Protein AF-A0A9X2A2Z5-F1 (afdb_monomer)

Organism: NCBI:txid2913261

Secondary structure (DSSP, 8-state):
--HHHHHHHHHHHHHHHHHHHHHHHHHHHHHHHHHHHHHHHHHHH-S-HHHHHHHHHHHHHHHHGGG---HHHHHHHHHHHHHHHHHHHHIIIIIHHHHT-

Nearest PDB structures (foldseek):
  5ofa-assembly1_A  TM=4.976E-01  e=2.781E+00  Homo sapiens
  9eon-assembly1_A  TM=3.576E-01  e=8.375E+00  Synechocystis sp. PCC 6803

Structure (mmCIF, N/CA/C/O backbone):
data_AF-A0A9X2A2Z5-F1
#
_entry.id   AF-A0A9X2A2Z5-F1
#
loop_
_atom_site.group_PDB
_atom_site.id
_atom_site.type_symbol
_atom_site.label_atom_id
_atom_site.label_alt_id
_atom_site.label_comp_id
_atom_site.label_asym_id
_atom_site.label_entity_id
_atom_site.label_seq_id
_atom_site.pdbx_PDB_ins_code
_atom_site.Cartn_x
_atom_site.Cartn_y
_atom_site.Cartn_z
_atom_site.occupancy
_atom_site.B_iso_or_equiv
_atom_site.auth_seq_id
_atom_site.auth_comp_id
_atom_site.auth_asym_id
_atom_site.auth_atom_id
_atom_site.pdbx_PDB_model_num
ATOM 1 N N . ME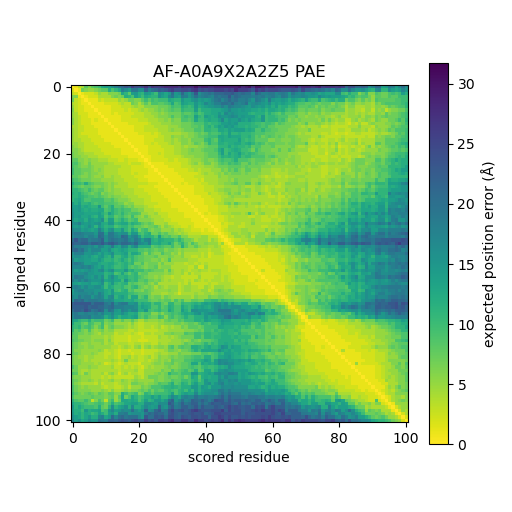T A 1 1 ? 26.066 14.850 -17.511 1.00 54.84 1 MET A N 1
ATOM 2 C CA . MET A 1 1 ? 25.258 13.699 -17.066 1.00 54.84 1 MET A CA 1
ATOM 3 C C . MET A 1 1 ? 24.786 12.996 -18.324 1.00 54.84 1 MET A C 1
ATOM 5 O O . MET A 1 1 ? 24.113 13.634 -19.124 1.00 54.84 1 MET A O 1
ATOM 9 N N . THR A 1 2 ? 25.280 11.788 -18.588 1.00 74.56 2 THR A N 1
ATOM 10 C CA . THR A 1 2 ? 24.960 11.024 -19.804 1.00 74.56 2 THR A CA 1
ATOM 11 C C . THR A 1 2 ? 23.525 10.500 -19.742 1.00 74.56 2 THR A C 1
ATOM 13 O O . THR A 1 2 ? 22.949 10.3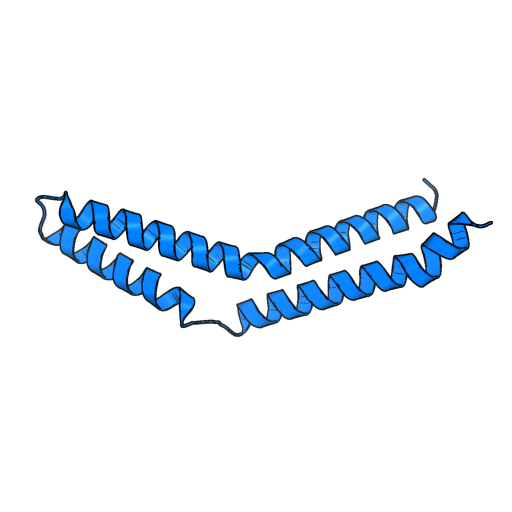78 -18.658 1.00 74.56 2 THR A O 1
ATOM 16 N N . ILE A 1 3 ? 22.929 10.236 -20.908 1.00 76.12 3 ILE A N 1
ATOM 17 C CA . ILE A 1 3 ? 21.543 9.755 -21.035 1.00 76.12 3 ILE A CA 1
ATOM 18 C C . ILE A 1 3 ? 21.348 8.453 -20.242 1.00 76.12 3 ILE A C 1
ATOM 20 O O . ILE A 1 3 ? 20.332 8.302 -19.566 1.00 76.12 3 ILE A O 1
ATOM 24 N N . ASP A 1 4 ? 22.361 7.587 -20.221 1.00 74.19 4 ASP A N 1
ATOM 25 C CA . ASP A 1 4 ? 22.334 6.308 -19.504 1.00 74.19 4 ASP A CA 1
ATOM 26 C C . ASP A 1 4 ? 22.170 6.490 -17.993 1.00 74.19 4 ASP A C 1
ATOM 28 O O . ASP A 1 4 ? 21.338 5.834 -17.377 1.00 74.19 4 ASP A O 1
ATOM 32 N N . HIS A 1 5 ? 22.864 7.464 -17.392 1.00 79.94 5 HIS A N 1
ATOM 33 C CA . HIS A 1 5 ? 22.729 7.737 -15.956 1.00 79.94 5 HIS A CA 1
ATOM 34 C C . HIS A 1 5 ? 21.331 8.257 -15.606 1.00 79.94 5 HIS A C 1
ATOM 36 O O . HIS A 1 5 ? 20.797 7.949 -14.545 1.00 79.94 5 HIS A O 1
ATOM 42 N N . CYS A 1 6 ? 20.716 9.044 -16.493 1.00 79.94 6 CYS A N 1
ATOM 43 C CA . CYS A 1 6 ? 19.341 9.501 -16.302 1.00 79.94 6 CYS A CA 1
ATOM 44 C C . CYS A 1 6 ? 18.357 8.319 -16.338 1.00 79.94 6 CYS A C 1
ATOM 46 O O . CYS A 1 6 ? 17.485 8.217 -15.474 1.00 79.94 6 CYS A O 1
ATOM 48 N N . LEU A 1 7 ? 18.529 7.401 -17.297 1.00 81.50 7 LEU A N 1
ATOM 49 C CA . LEU A 1 7 ? 17.705 6.196 -17.419 1.00 81.50 7 LEU A CA 1
ATOM 50 C C . LEU A 1 7 ? 17.874 5.253 -16.224 1.00 81.50 7 LEU A C 1
ATOM 52 O O . LEU A 1 7 ? 16.874 4.725 -15.737 1.00 81.50 7 LEU A O 1
ATOM 56 N N . ASP A 1 8 ? 19.089 5.094 -15.704 1.00 81.44 8 ASP A N 1
ATOM 57 C CA . ASP A 1 8 ? 19.342 4.320 -14.488 1.00 81.44 8 ASP A CA 1
ATOM 58 C C . ASP A 1 8 ? 18.584 4.893 -13.287 1.00 81.44 8 ASP A C 1
ATOM 60 O O . ASP A 1 8 ? 17.814 4.174 -12.646 1.00 81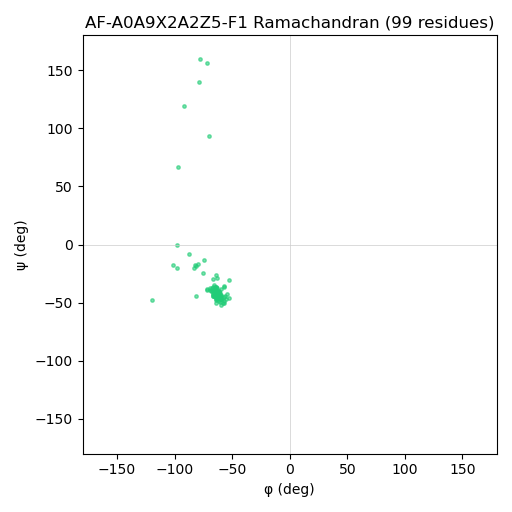.44 8 ASP A O 1
ATOM 64 N N . TYR A 1 9 ? 18.711 6.199 -13.015 1.00 84.69 9 TYR A N 1
ATOM 65 C CA . TYR A 1 9 ? 18.014 6.827 -11.887 1.00 84.69 9 TYR A CA 1
ATOM 66 C C . TYR A 1 9 ? 16.491 6.739 -12.007 1.00 84.69 9 TYR A C 1
ATOM 68 O O . TYR A 1 9 ? 15.811 6.474 -11.014 1.00 84.69 9 TYR A O 1
ATOM 76 N N . VAL A 1 10 ? 15.942 6.935 -13.209 1.00 83.44 10 VAL A N 1
ATOM 77 C CA . VAL A 1 10 ? 14.498 6.792 -13.454 1.00 83.44 10 VAL A CA 1
ATOM 78 C C . VAL A 1 10 ? 14.053 5.354 -13.213 1.00 83.44 10 VAL A C 1
ATOM 80 O O . VAL A 1 10 ? 13.011 5.123 -12.599 1.00 83.44 10 VAL A O 1
ATOM 83 N N . THR A 1 11 ? 14.846 4.380 -13.651 1.00 87.38 11 THR A N 1
ATOM 84 C CA . THR A 1 11 ? 14.515 2.967 -13.477 1.00 87.38 11 THR A CA 1
ATOM 85 C C . THR A 1 11 ? 14.544 2.565 -12.006 1.00 87.38 11 THR A C 1
ATOM 87 O O . THR A 1 11 ? 13.610 1.922 -11.532 1.00 87.38 11 THR A O 1
ATOM 9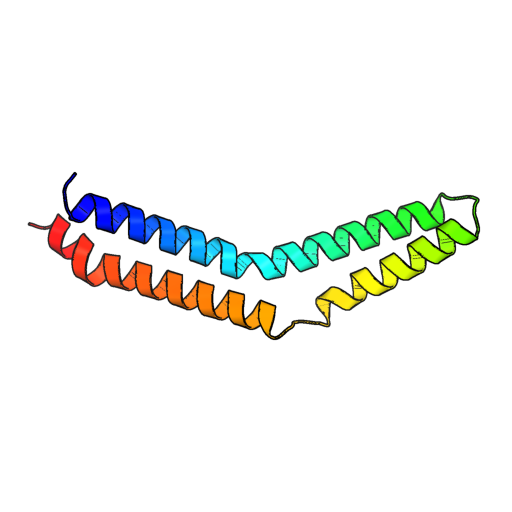0 N N . GLU A 1 12 ? 15.562 2.988 -11.257 1.00 87.00 12 GLU A N 1
ATOM 91 C CA . GLU A 1 12 ? 15.631 2.776 -9.806 1.00 87.00 12 GLU A CA 1
ATOM 92 C C . GLU A 1 12 ? 14.454 3.437 -9.078 1.00 87.00 12 GLU A C 1
ATOM 94 O O . GLU A 1 12 ? 13.813 2.813 -8.229 1.00 87.00 12 GLU A O 1
ATOM 99 N N . ALA A 1 13 ? 14.093 4.666 -9.456 1.00 86.94 13 ALA A N 1
ATOM 100 C CA . ALA A 1 13 ? 12.933 5.349 -8.893 1.00 86.94 13 ALA A CA 1
ATOM 101 C C . ALA A 1 13 ? 11.621 4.589 -9.164 1.00 86.94 13 ALA A C 1
ATOM 103 O O . ALA A 1 13 ? 10.785 4.470 -8.268 1.00 86.94 13 ALA A O 1
ATOM 104 N N . LEU A 1 14 ? 11.447 4.029 -10.366 1.00 85.62 14 LEU A N 1
ATOM 105 C CA . LEU A 1 14 ? 10.280 3.213 -10.719 1.00 85.62 14 LEU A CA 1
ATOM 106 C C . LEU A 1 14 ? 10.227 1.894 -9.939 1.00 85.62 14 LEU A C 1
ATOM 108 O O . LEU A 1 14 ? 9.144 1.490 -9.511 1.00 85.62 14 LEU A O 1
ATOM 112 N N . VAL A 1 15 ? 11.370 1.241 -9.713 1.00 89.19 15 VAL A N 1
ATOM 113 C CA . VAL A 1 15 ? 11.443 0.035 -8.871 1.00 89.19 15 VAL A CA 1
ATOM 114 C C . VAL A 1 15 ? 11.063 0.367 -7.430 1.00 89.19 15 VAL A C 1
ATOM 116 O O . VAL A 1 15 ?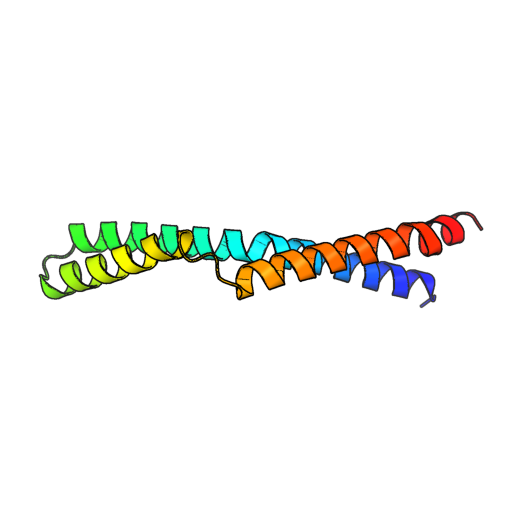 10.223 -0.316 -6.845 1.00 89.19 15 VAL A O 1
ATOM 119 N N . LEU A 1 16 ? 11.622 1.439 -6.864 1.00 87.31 16 LEU A N 1
ATOM 120 C CA . LEU A 1 16 ? 11.289 1.883 -5.509 1.00 87.31 16 LEU A CA 1
ATOM 121 C C . LEU A 1 16 ? 9.799 2.226 -5.381 1.00 87.31 16 LEU A C 1
ATOM 123 O O . LEU A 1 16 ? 9.142 1.777 -4.441 1.00 87.31 16 LEU A O 1
ATOM 127 N N . ALA A 1 17 ? 9.245 2.956 -6.352 1.00 85.38 17 ALA A N 1
ATOM 128 C CA . ALA A 1 17 ? 7.822 3.272 -6.397 1.00 85.38 17 ALA A CA 1
ATOM 129 C C . ALA A 1 17 ? 6.957 2.004 -6.490 1.00 85.38 17 ALA A C 1
ATOM 131 O O . ALA A 1 17 ? 5.967 1.889 -5.771 1.00 85.38 17 ALA A O 1
ATOM 132 N N . SER A 1 18 ? 7.354 1.028 -7.312 1.00 87.44 18 SER A N 1
ATOM 133 C CA . SER A 1 18 ? 6.688 -0.274 -7.421 1.00 87.44 18 SER A CA 1
ATOM 134 C C . SER A 1 18 ? 6.624 -0.990 -6.075 1.00 87.44 18 SER A C 1
ATOM 136 O O . SER A 1 18 ? 5.553 -1.420 -5.651 1.00 87.44 18 SER A O 1
ATOM 138 N N . VAL A 1 19 ? 7.760 -1.093 -5.380 1.00 87.81 19 VAL A N 1
ATOM 139 C CA . VAL A 1 19 ? 7.824 -1.741 -4.063 1.00 87.81 19 VAL A CA 1
ATOM 140 C C . VAL A 1 19 ? 6.914 -1.020 -3.070 1.00 87.81 19 VAL A C 1
ATOM 142 O O . VAL A 1 19 ? 6.109 -1.668 -2.406 1.00 87.81 19 VAL A O 1
ATOM 145 N N . LEU A 1 20 ? 6.974 0.312 -3.004 1.00 86.62 20 LEU A N 1
ATOM 146 C CA . LEU A 1 20 ? 6.129 1.094 -2.098 1.00 86.62 20 LEU A CA 1
ATOM 147 C C . LEU A 1 20 ? 4.636 0.886 -2.371 1.00 86.62 20 LEU A C 1
ATOM 149 O O . LEU A 1 20 ? 3.877 0.635 -1.439 1.00 86.62 20 LEU A O 1
ATOM 153 N N . LEU A 1 21 ? 4.222 0.946 -3.637 1.00 86.12 21 LEU A N 1
ATOM 154 C CA . LEU A 1 21 ? 2.825 0.784 -4.043 1.00 86.12 21 LEU A CA 1
ATOM 155 C C . LEU A 1 21 ? 2.286 -0.620 -3.742 1.00 86.12 21 LEU A C 1
ATOM 157 O O . LEU A 1 21 ? 1.139 -0.756 -3.322 1.00 86.12 21 LEU A O 1
ATOM 161 N N . ILE A 1 22 ? 3.118 -1.652 -3.899 1.00 86.62 22 ILE A N 1
ATOM 162 C CA . ILE A 1 22 ? 2.736 -3.037 -3.601 1.00 86.62 22 ILE A CA 1
ATOM 163 C C . ILE A 1 22 ? 2.619 -3.276 -2.091 1.00 86.62 22 ILE A C 1
ATOM 165 O O . ILE A 1 22 ? 1.711 -3.974 -1.642 1.00 86.62 22 ILE A O 1
ATOM 169 N N . TRP A 1 23 ? 3.521 -2.700 -1.296 1.00 86.25 23 TRP A N 1
ATOM 170 C CA . TRP A 1 23 ? 3.543 -2.891 0.157 1.00 86.25 23 TRP A CA 1
ATOM 171 C C . TRP A 1 23 ? 2.567 -1.989 0.916 1.00 86.25 23 TRP A C 1
ATOM 173 O O . TRP A 1 23 ? 2.227 -2.280 2.066 1.00 86.25 23 TRP A O 1
ATOM 183 N N . TRP A 1 24 ? 2.087 -0.913 0.294 1.00 83.50 24 TRP A N 1
ATOM 184 C CA . TRP A 1 24 ? 1.209 0.060 0.936 1.00 83.50 24 TRP A CA 1
ATOM 185 C C . TRP A 1 24 ? -0.070 -0.545 1.547 1.00 83.50 24 TRP A C 1
ATOM 187 O O . TRP A 1 24 ? -0.339 -0.271 2.723 1.00 83.50 24 TRP A O 1
ATOM 197 N N . PRO A 1 25 ? -0.830 -1.419 0.851 1.00 82.38 25 PRO A N 1
ATOM 198 C CA . PRO A 1 25 ? -2.016 -2.047 1.437 1.00 82.38 25 PRO A CA 1
ATOM 199 C C . PRO A 1 25 ? -1.681 -2.898 2.668 1.00 82.38 25 PRO A C 1
ATOM 201 O O . PRO A 1 25 ? -2.374 -2.835 3.684 1.00 82.38 25 PRO A O 1
ATOM 204 N N . ALA A 1 26 ? -0.570 -3.641 2.627 1.00 84.31 26 ALA A N 1
ATOM 205 C CA . ALA A 1 26 ? -0.118 -4.451 3.756 1.00 84.31 26 ALA A CA 1
ATOM 206 C C . ALA A 1 26 ? 0.262 -3.583 4.970 1.00 84.31 26 ALA A C 1
ATOM 208 O O . ALA A 1 26 ? -0.049 -3.934 6.113 1.00 84.31 26 ALA A O 1
ATOM 209 N N . PHE A 1 27 ? 0.881 -2.420 4.737 1.00 85.25 27 PHE A N 1
ATOM 210 C CA . PHE A 1 27 ? 1.197 -1.460 5.794 1.00 85.25 27 PHE A CA 1
ATOM 211 C C . PHE A 1 27 ? -0.067 -0.862 6.427 1.00 85.25 27 PHE A C 1
ATOM 213 O O . PHE A 1 27 ? -0.171 -0.799 7.653 1.00 85.25 27 PHE A O 1
ATOM 220 N N . LYS A 1 28 ? -1.058 -0.481 5.610 1.00 84.75 28 LYS A N 1
ATOM 221 C CA . LYS A 1 28 ? -2.364 0.028 6.066 1.00 84.75 28 LYS A CA 1
ATOM 222 C C . LYS A 1 28 ? -3.069 -0.976 6.984 1.00 84.75 28 LYS A C 1
ATOM 224 O O . LYS A 1 28 ? -3.475 -0.607 8.085 1.00 84.75 28 LYS A O 1
ATOM 229 N N . VAL A 1 29 ? -3.139 -2.245 6.574 1.00 84.06 29 VAL A N 1
ATOM 230 C CA . VAL A 1 29 ? -3.741 -3.327 7.373 1.00 84.06 29 VAL A CA 1
ATOM 231 C C . VAL A 1 29 ? -2.970 -3.552 8.675 1.00 84.06 29 VAL A C 1
ATOM 233 O O . VAL A 1 29 ? -3.568 -3.601 9.749 1.00 84.06 29 VAL A O 1
ATOM 236 N N . SER A 1 30 ? -1.639 -3.623 8.612 1.00 84.75 30 SER A N 1
ATOM 237 C CA . SER A 1 30 ? -0.796 -3.826 9.801 1.00 84.75 30 SER A CA 1
ATOM 238 C C . SER A 1 30 ? -0.967 -2.698 10.821 1.00 84.75 30 SER A C 1
ATOM 240 O O . SER A 1 30 ? -1.088 -2.948 12.021 1.00 84.75 30 SER A O 1
ATOM 242 N N . ARG A 1 31 ? -1.031 -1.449 10.347 1.00 85.88 31 ARG A N 1
ATOM 243 C CA . ARG A 1 31 ? -1.272 -0.277 11.190 1.00 85.88 31 ARG A CA 1
ATOM 244 C C . ARG A 1 31 ? -2.661 -0.315 11.829 1.00 85.88 31 ARG A C 1
ATOM 246 O O . ARG A 1 31 ? -2.762 -0.038 13.020 1.00 85.88 31 ARG A O 1
ATOM 253 N N . ALA A 1 32 ? -3.704 -0.675 11.081 1.00 83.19 32 ALA A N 1
ATOM 254 C CA . ALA A 1 32 ? -5.056 -0.806 11.625 1.00 83.19 32 ALA A CA 1
ATOM 255 C C . ALA A 1 32 ? -5.112 -1.868 12.738 1.00 83.19 32 ALA A C 1
ATOM 257 O O . ALA A 1 32 ? -5.605 -1.596 13.830 1.00 83.19 32 ALA A O 1
ATOM 258 N N . LEU A 1 33 ? -4.502 -3.037 12.524 1.00 83.81 33 LEU A N 1
ATOM 259 C CA . LEU A 1 33 ? -4.447 -4.100 13.533 1.00 83.81 33 LEU A CA 1
ATOM 260 C C . LEU A 1 33 ? -3.653 -3.702 14.788 1.00 83.81 33 LEU A C 1
ATOM 262 O O . LEU A 1 33 ? -4.035 -4.074 15.899 1.00 83.81 33 LEU A O 1
ATOM 266 N N . LEU A 1 34 ? -2.571 -2.931 14.638 1.00 87.94 34 LEU A N 1
ATOM 267 C CA . LEU A 1 34 ? -1.834 -2.373 15.778 1.00 87.94 34 LEU A CA 1
ATOM 268 C C . LEU A 1 34 ? -2.704 -1.410 16.591 1.00 87.94 34 LEU A C 1
ATOM 270 O O . LEU A 1 34 ? -2.776 -1.545 17.811 1.00 87.94 34 LEU A O 1
ATOM 274 N N . VAL A 1 35 ? -3.419 -0.501 15.922 1.00 86.88 35 VAL A N 1
ATOM 275 C CA . VAL A 1 35 ? -4.360 0.420 16.579 1.00 86.88 35 VAL A CA 1
ATOM 276 C C . VAL A 1 35 ? -5.462 -0.353 17.303 1.00 86.88 35 VAL A C 1
ATOM 278 O O . VAL A 1 35 ? -5.737 -0.061 18.465 1.00 86.88 35 VAL A O 1
ATOM 281 N N . ALA A 1 36 ? -6.036 -1.384 16.674 1.00 84.44 36 ALA A N 1
ATOM 282 C CA . ALA A 1 36 ? -7.040 -2.242 17.301 1.00 84.44 36 ALA A CA 1
ATOM 283 C C . ALA A 1 36 ? -6.515 -2.871 18.603 1.00 84.44 36 ALA A C 1
ATOM 285 O O . ALA A 1 36 ? -7.199 -2.871 19.626 1.00 84.44 36 ALA A O 1
ATOM 286 N N . ARG 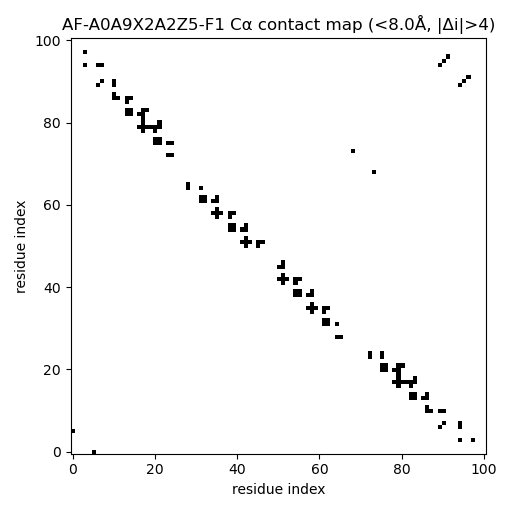A 1 37 ? -5.272 -3.370 18.588 1.00 86.44 37 ARG A N 1
ATOM 287 C CA . ARG A 1 37 ? -4.631 -3.971 19.764 1.00 86.44 37 ARG A CA 1
ATOM 288 C C . ARG A 1 37 ? -4.425 -2.959 20.891 1.00 86.44 37 ARG A C 1
ATOM 290 O O . ARG A 1 37 ? -4.668 -3.289 22.054 1.00 86.44 37 ARG A O 1
ATOM 297 N N . ASP A 1 38 ? -3.976 -1.755 20.561 1.00 88.56 38 ASP A N 1
ATOM 298 C CA . ASP A 1 38 ? -3.710 -0.713 21.553 1.00 88.56 38 ASP A CA 1
ATOM 299 C C . ASP A 1 38 ? -5.017 -0.188 22.172 1.00 88.56 38 ASP A C 1
ATOM 301 O O . ASP A 1 38 ? -5.088 0.007 23.388 1.00 88.56 38 ASP A O 1
ATOM 305 N N . MET A 1 39 ? -6.086 -0.064 21.378 1.00 83.81 39 MET A N 1
ATOM 306 C CA . MET A 1 39 ? -7.417 0.309 21.874 1.00 83.81 39 MET A CA 1
ATOM 307 C C . MET A 1 39 ? -8.039 -0.786 22.746 1.00 83.81 39 MET A C 1
ATOM 309 O O . MET A 1 39 ? -8.559 -0.483 23.819 1.00 83.81 39 MET A O 1
ATOM 313 N N . ALA A 1 40 ? -7.878 -2.062 22.384 1.00 84.19 40 ALA A N 1
ATOM 314 C CA . ALA A 1 40 ? -8.285 -3.182 23.234 1.00 84.19 40 ALA A CA 1
ATOM 315 C C . ALA A 1 40 ? -7.568 -3.163 24.599 1.00 84.19 40 ALA A C 1
ATOM 317 O O . ALA A 1 40 ? -8.150 -3.480 25.641 1.00 84.19 40 ALA A O 1
ATOM 318 N N . ALA A 1 41 ? -6.282 -2.795 24.612 1.00 87.94 41 ALA A N 1
ATOM 319 C CA . ALA A 1 41 ? -5.512 -2.648 25.843 1.00 87.94 41 ALA A CA 1
ATOM 320 C C . ALA A 1 41 ? -5.979 -1.441 26.676 1.00 87.94 41 ALA A C 1
ATOM 322 O O . ALA A 1 41 ? -6.060 -1.549 27.903 1.00 87.94 41 ALA A O 1
ATOM 323 N N . LEU A 1 42 ? -6.317 -0.322 26.029 1.00 86.06 42 LEU A N 1
ATOM 324 C CA . LEU A 1 42 ? -6.869 0.869 26.677 1.00 86.06 42 LEU A CA 1
ATOM 325 C C . LEU A 1 42 ? -8.237 0.587 27.315 1.00 86.06 42 LEU A C 1
ATOM 327 O O . LEU A 1 42 ? -8.436 0.911 28.487 1.00 86.06 42 LEU A O 1
ATOM 331 N N . ALA A 1 43 ? -9.142 -0.074 26.588 1.00 84.25 43 ALA A N 1
ATOM 332 C CA . ALA A 1 43 ? -10.480 -0.428 27.063 1.00 84.25 43 ALA A CA 1
ATOM 333 C C . ALA A 1 43 ? -10.444 -1.278 28.343 1.00 84.25 43 ALA A C 1
ATOM 335 O O . ALA A 1 43 ? -11.268 -1.102 29.234 1.00 84.25 43 ALA A O 1
ATOM 336 N N . LYS A 1 44 ? -9.447 -2.164 28.476 1.00 84.19 44 LYS A N 1
ATOM 337 C CA . LYS A 1 44 ? -9.261 -3.006 29.671 1.00 84.19 44 LYS A CA 1
ATOM 338 C C . LYS A 1 44 ? -8.690 -2.265 30.878 1.00 84.19 44 LYS A C 1
ATOM 340 O O . LYS A 1 44 ? -8.836 -2.741 31.999 1.00 84.19 44 LYS A O 1
ATOM 345 N N . ARG A 1 45 ? -7.966 -1.164 30.659 1.00 87.31 45 ARG A N 1
ATOM 346 C CA . ARG A 1 45 ? -7.238 -0.435 31.715 1.00 87.31 45 ARG A CA 1
ATOM 347 C C . ARG A 1 45 ? -7.961 0.816 32.197 1.00 87.31 45 ARG A C 1
ATOM 349 O O . ARG A 1 45 ? -7.618 1.336 33.254 1.00 87.31 45 ARG A O 1
ATOM 356 N N . THR A 1 46 ? -8.916 1.321 31.425 1.00 85.31 46 THR A N 1
ATOM 357 C CA . THR A 1 46 ? -9.665 2.523 31.783 1.00 85.31 46 THR A CA 1
ATOM 358 C C . THR A 1 46 ? -10.754 2.218 32.812 1.00 85.31 46 THR A C 1
ATOM 360 O O . THR A 1 46 ? -11.443 1.207 32.729 1.00 85.31 46 THR A O 1
ATOM 363 N N . SER A 1 47 ? -10.928 3.115 33.782 1.00 83.06 47 SER A N 1
ATOM 364 C CA . SER A 1 47 ? -12.041 3.086 34.740 1.00 83.06 47 SER A CA 1
ATOM 365 C C . SER A 1 47 ? -13.290 3.811 34.221 1.00 83.06 47 SER A C 1
ATOM 367 O O . SER A 1 47 ? -14.347 3.746 34.845 1.00 83.06 47 SER A O 1
ATOM 369 N N . SER A 1 48 ? -13.183 4.511 33.085 1.00 89.12 48 SER A N 1
ATOM 370 C CA . SER A 1 48 ? -14.285 5.263 32.482 1.00 89.12 48 SER A CA 1
ATOM 371 C C . SER A 1 48 ? -15.048 4.415 31.467 1.00 89.12 48 SER A C 1
ATOM 373 O O . SER A 1 48 ? -14.497 4.025 30.435 1.00 89.12 48 SER A O 1
ATOM 375 N N . SER A 1 49 ? -16.341 4.206 31.734 1.00 86.19 49 SER A N 1
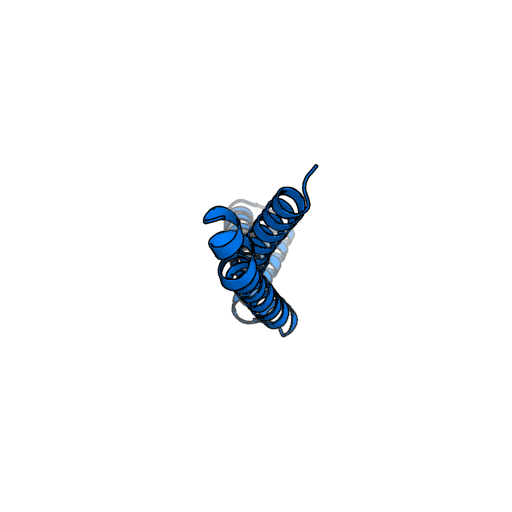ATOM 376 C CA . SER A 1 49 ? -17.281 3.489 30.859 1.00 86.19 49 SER A CA 1
ATOM 377 C C . SER A 1 49 ? -17.297 4.043 29.427 1.00 86.19 49 SER A C 1
ATOM 379 O O . SER A 1 49 ? -17.154 3.289 28.468 1.00 86.19 49 SER A O 1
ATOM 381 N N . ASN A 1 50 ? -17.361 5.371 29.271 1.00 88.94 50 ASN A N 1
ATOM 382 C CA . ASN A 1 50 ? -17.404 6.007 27.950 1.00 88.94 50 ASN A CA 1
ATOM 383 C C . ASN A 1 50 ? -16.118 5.774 27.145 1.00 88.94 50 ASN A C 1
ATOM 385 O O . ASN A 1 50 ? -16.172 5.580 25.935 1.00 88.94 50 ASN A O 1
ATOM 389 N N . ILE A 1 51 ? -14.957 5.778 27.809 1.00 83.44 51 ILE A N 1
ATOM 390 C CA . ILE A 1 51 ? -13.668 5.540 27.143 1.00 83.44 51 ILE A CA 1
ATOM 391 C C . ILE A 1 51 ? -13.546 4.068 26.742 1.00 83.44 51 ILE A C 1
ATOM 393 O O . ILE A 1 51 ? -13.046 3.776 25.660 1.00 83.44 51 ILE A O 1
ATOM 397 N N . ALA A 1 52 ? -14.020 3.145 27.584 1.00 84.25 52 ALA A N 1
ATOM 398 C CA . ALA A 1 52 ? -14.039 1.722 27.259 1.00 84.25 52 ALA A CA 1
ATOM 399 C C . ALA A 1 52 ? -14.946 1.426 26.055 1.00 84.25 52 ALA A C 1
ATOM 401 O O . ALA A 1 52 ? -14.551 0.666 25.173 1.00 84.25 52 ALA A O 1
ATOM 402 N N . GLN A 1 53 ? -16.120 2.064 25.990 1.00 87.25 53 GLN A N 1
ATOM 403 C CA . GLN A 1 53 ? -17.038 1.925 24.861 1.00 87.25 53 GLN A CA 1
ATOM 404 C C . GLN A 1 53 ? -16.423 2.469 23.565 1.00 87.25 53 GLN A C 1
ATOM 406 O O . GLN A 1 53 ? -16.364 1.746 22.574 1.00 87.25 53 GLN A O 1
ATOM 411 N N . LEU A 1 54 ? -15.892 3.697 23.587 1.00 88.12 54 LEU A N 1
ATOM 412 C CA . LEU A 1 54 ? -15.284 4.312 22.404 1.00 88.12 54 LEU A CA 1
ATOM 413 C C . LEU A 1 54 ? -14.063 3.518 21.908 1.00 88.12 54 LEU A C 1
ATOM 415 O O . LEU A 1 54 ? -13.886 3.328 20.709 1.00 88.12 54 LEU A O 1
ATOM 419 N N . ALA A 1 55 ? -13.234 3.008 22.822 1.00 85.88 55 ALA A N 1
ATOM 420 C CA . ALA A 1 55 ? -12.109 2.149 22.465 1.00 85.88 55 ALA A CA 1
ATOM 421 C C . ALA A 1 55 ? -12.566 0.823 21.826 1.00 85.88 55 ALA A C 1
ATOM 423 O O . ALA A 1 55 ? -11.922 0.353 20.891 1.00 85.88 55 ALA A O 1
ATOM 424 N N . GLY A 1 56 ? -13.682 0.248 22.286 1.00 84.19 56 GLY A N 1
ATOM 425 C CA . GLY A 1 56 ? -14.284 -0.943 21.680 1.00 84.19 56 GLY A CA 1
ATOM 426 C C . GLY A 1 56 ? -14.844 -0.690 20.276 1.00 84.19 56 GLY A C 1
ATOM 427 O O . GLY A 1 56 ? -14.654 -1.517 19.386 1.00 84.19 56 GLY A O 1
ATOM 428 N N . GLU A 1 57 ? -15.479 0.462 20.050 1.00 87.31 57 GLU A N 1
ATOM 429 C CA . GLU A 1 57 ? -15.970 0.873 18.726 1.00 87.31 57 GLU A CA 1
ATOM 430 C C . GLU A 1 57 ? -14.812 1.063 17.733 1.00 87.31 57 GLU A C 1
ATOM 432 O O . GLU A 1 57 ? -14.851 0.526 16.626 1.00 87.31 57 GLU A O 1
ATOM 437 N N . VAL A 1 58 ? -13.735 1.740 18.151 1.00 83.81 58 VAL A N 1
ATOM 438 C CA . VAL A 1 58 ? -12.528 1.926 17.325 1.00 83.81 58 VAL A CA 1
ATOM 439 C C . VAL A 1 58 ? -11.798 0.601 17.076 1.00 83.81 58 VAL A C 1
ATOM 441 O O . VAL A 1 58 ? -11.271 0.385 15.986 1.00 83.81 58 VAL A O 1
ATOM 444 N N . GLU A 1 59 ? -11.764 -0.313 18.051 1.00 87.19 59 GLU A N 1
ATOM 445 C CA . GLU A 1 59 ? -11.224 -1.662 17.849 1.00 87.19 59 GLU A CA 1
ATOM 446 C C . GLU A 1 59 ? -12.021 -2.434 16.788 1.00 87.19 59 GLU A C 1
ATOM 448 O O . GLU A 1 59 ? -11.420 -3.071 15.918 1.00 87.19 59 GLU A O 1
ATOM 453 N N . ALA A 1 60 ? -13.355 -2.390 16.856 1.00 84.00 60 ALA A N 1
ATOM 454 C CA . ALA A 1 60 ? -14.225 -3.074 15.907 1.00 84.00 60 ALA A CA 1
ATOM 455 C C . ALA A 1 60 ? -14.042 -2.535 14.480 1.00 84.00 60 ALA A C 1
ATOM 457 O O . ALA A 1 60 ? -13.868 -3.327 13.553 1.00 84.00 60 ALA A O 1
ATOM 458 N N . ASP A 1 61 ? -13.992 -1.210 14.324 1.00 82.88 61 ASP A N 1
ATOM 459 C CA . ASP A 1 61 ? -13.734 -0.540 13.046 1.00 82.88 61 ASP A CA 1
ATOM 460 C C . ASP A 1 61 ? -12.362 -0.933 12.471 1.00 82.88 61 ASP A C 1
ATOM 462 O O . ASP A 1 61 ? -12.247 -1.430 11.350 1.00 82.88 61 ASP A O 1
ATOM 466 N N . ALA A 1 62 ? -11.309 -0.858 13.288 1.00 80.56 62 ALA A N 1
ATOM 467 C CA . ALA A 1 62 ? -9.956 -1.213 12.872 1.00 80.56 62 ALA A CA 1
ATOM 468 C C . ALA A 1 62 ? -9.800 -2.700 12.484 1.00 80.56 62 ALA A C 1
ATOM 470 O O . ALA A 1 62 ? -8.968 -3.035 11.635 1.00 80.56 62 ALA A O 1
ATOM 471 N N . ARG A 1 63 ? -10.606 -3.602 13.065 1.00 79.19 63 ARG A N 1
ATOM 472 C CA . ARG A 1 63 ? -10.668 -5.026 12.685 1.00 79.19 63 ARG A CA 1
ATOM 473 C C . ARG A 1 63 ? -11.511 -5.299 11.438 1.00 79.19 63 ARG A C 1
ATOM 475 O O . ARG A 1 63 ? -11.360 -6.381 10.877 1.00 79.19 63 ARG A O 1
ATOM 482 N N . ALA A 1 64 ? -12.359 -4.367 11.006 1.00 78.56 64 ALA A N 1
ATOM 483 C CA . ALA A 1 64 ? -13.123 -4.464 9.761 1.00 78.56 64 ALA A CA 1
ATOM 484 C C . ALA A 1 64 ? -12.310 -4.010 8.528 1.00 78.56 64 ALA A C 1
ATOM 486 O O . ALA A 1 64 ? -12.579 -4.442 7.407 1.00 78.56 64 ALA A O 1
ATOM 487 N N . VAL A 1 65 ? -11.243 -3.228 8.725 1.00 72.19 65 VAL A N 1
ATOM 488 C CA . VAL A 1 65 ? -10.334 -2.777 7.651 1.00 72.19 65 VAL A CA 1
ATOM 489 C C . VAL A 1 65 ? -9.735 -3.915 6.795 1.00 72.19 65 VAL A C 1
ATOM 491 O O . VAL A 1 65 ? -9.696 -3.761 5.577 1.00 72.19 65 VAL A O 1
ATOM 494 N N . PRO A 1 66 ? -9.276 -5.065 7.340 1.00 62.62 66 PRO A N 1
ATOM 495 C CA . PRO A 1 66 ? -8.744 -6.168 6.531 1.00 62.62 66 PRO A CA 1
ATOM 496 C C . PRO A 1 66 ? -9.783 -6.805 5.596 1.00 62.62 66 PRO A C 1
ATOM 498 O O . PRO A 1 66 ? -9.407 -7.385 4.580 1.00 62.62 66 PRO A O 1
ATOM 501 N N . THR A 1 67 ? -11.074 -6.728 5.937 1.00 61.22 67 THR A N 1
ATOM 502 C CA . THR A 1 67 ? -12.170 -7.252 5.105 1.00 61.22 67 THR A CA 1
ATOM 503 C C . THR A 1 67 ? -12.576 -6.299 3.981 1.00 61.22 67 THR A C 1
ATOM 505 O O . THR A 1 67 ? -13.160 -6.740 2.993 1.00 61.22 67 THR A O 1
ATOM 508 N N . GLU A 1 68 ? -12.208 -5.023 4.078 1.00 66.44 68 GLU A N 1
ATOM 509 C CA . GLU A 1 68 ? -12.447 -4.009 3.052 1.00 66.44 68 GLU A CA 1
ATOM 510 C C . GLU A 1 68 ? -11.204 -3.821 2.180 1.00 66.44 68 GLU A C 1
ATOM 512 O O . GLU A 1 68 ? -10.545 -2.780 2.185 1.00 66.44 68 GLU A O 1
ATOM 517 N N . PHE A 1 69 ? -10.856 -4.852 1.408 1.00 66.56 69 PHE A N 1
ATOM 518 C CA . PHE A 1 69 ? -9.890 -4.675 0.329 1.00 66.56 69 PHE A CA 1
ATOM 519 C C . PHE A 1 69 ? -10.537 -3.828 -0.777 1.00 66.56 69 PHE A C 1
ATOM 521 O O . PHE A 1 69 ? -11.273 -4.335 -1.626 1.00 66.56 69 PHE A O 1
ATOM 528 N N . ASP A 1 70 ? -10.323 -2.515 -0.725 1.00 77.25 70 ASP A N 1
ATOM 529 C CA . ASP A 1 70 ? -11.006 -1.562 -1.596 1.00 77.25 70 ASP A CA 1
ATOM 530 C C . ASP A 1 70 ? -10.398 -1.534 -3.014 1.00 77.25 70 ASP A C 1
ATOM 532 O O . ASP A 1 70 ? -9.241 -1.892 -3.260 1.00 77.25 70 ASP A O 1
ATOM 536 N N . ARG A 1 71 ? -11.172 -1.034 -3.984 1.00 80.75 71 ARG A N 1
ATOM 537 C CA . ARG A 1 71 ? -10.729 -0.775 -5.363 1.00 80.75 71 ARG A CA 1
ATOM 538 C C . ARG A 1 71 ? -9.470 0.087 -5.416 1.00 80.75 71 ARG A C 1
ATOM 540 O O . ARG A 1 71 ? -8.684 -0.044 -6.354 1.00 80.75 71 ARG A O 1
ATOM 547 N N . THR A 1 72 ? -9.279 0.969 -4.439 1.00 83.50 72 THR A N 1
ATOM 548 C CA . THR A 1 72 ? -8.085 1.809 -4.321 1.00 83.50 72 THR A CA 1
ATOM 549 C C . THR A 1 72 ? -6.831 0.980 -4.032 1.00 83.50 72 THR A C 1
ATOM 551 O O . THR A 1 72 ? -5.815 1.170 -4.700 1.00 83.50 72 THR A O 1
ATOM 554 N N . ASP A 1 73 ? -6.916 0.011 -3.117 1.00 83.81 73 ASP A N 1
ATOM 555 C CA . ASP A 1 73 ? -5.797 -0.868 -2.755 1.00 83.81 73 ASP A CA 1
ATOM 556 C C . ASP A 1 73 ? -5.424 -1.790 -3.936 1.00 83.81 73 ASP A C 1
ATOM 558 O O . ASP A 1 73 ? -4.245 -1.978 -4.246 1.00 83.81 73 ASP A O 1
ATOM 562 N N . TYR A 1 74 ? -6.420 -2.263 -4.699 1.00 83.56 74 TYR A N 1
ATOM 563 C CA . TYR A 1 74 ? -6.187 -2.994 -5.953 1.00 83.56 74 TYR A CA 1
ATOM 564 C C . TYR A 1 74 ? -5.502 -2.136 -7.029 1.00 83.56 74 TYR A C 1
ATOM 566 O O . TYR A 1 74 ? -4.590 -2.599 -7.716 1.00 83.56 74 TYR A O 1
ATOM 574 N N . ARG A 1 75 ? -5.905 -0.866 -7.175 1.00 86.38 75 ARG A N 1
ATOM 575 C CA . ARG A 1 75 ? -5.263 0.067 -8.117 1.00 86.38 75 ARG A CA 1
ATOM 576 C C . ARG A 1 75 ? -3.804 0.328 -7.760 1.00 86.38 75 ARG A C 1
ATOM 578 O O . ARG A 1 75 ? -2.998 0.426 -8.677 1.00 86.38 75 ARG A O 1
ATOM 585 N N . MET A 1 76 ? -3.470 0.414 -6.471 1.00 86.00 76 MET A N 1
ATOM 586 C CA . MET A 1 76 ? -2.086 0.569 -6.008 1.00 86.00 76 MET A CA 1
ATOM 587 C C . MET A 1 76 ? -1.237 -0.668 -6.316 1.00 86.00 76 MET A C 1
ATOM 589 O O . MET A 1 76 ? -0.126 -0.533 -6.819 1.00 86.00 76 MET A O 1
ATOM 593 N N . LEU A 1 77 ? -1.774 -1.874 -6.108 1.00 87.44 77 LEU A N 1
ATOM 594 C CA . LEU A 1 77 ? -1.090 -3.106 -6.518 1.00 87.44 77 LEU A CA 1
ATOM 595 C C . LEU A 1 77 ? -0.835 -3.138 -8.027 1.00 87.44 77 LEU A C 1
ATOM 597 O O . LEU A 1 77 ? 0.276 -3.441 -8.463 1.00 87.44 77 LEU A O 1
ATOM 601 N N . LEU A 1 78 ? -1.856 -2.807 -8.822 1.00 89.19 78 LEU A N 1
ATOM 602 C CA . LEU A 1 78 ? -1.755 -2.816 -10.276 1.00 89.19 78 LEU A CA 1
ATOM 603 C C . LEU A 1 78 ? -0.751 -1.773 -10.778 1.00 89.19 78 LEU A C 1
ATOM 605 O O . LEU A 1 78 ? 0.082 -2.091 -11.625 1.00 89.19 78 LEU A O 1
ATOM 609 N N . SER A 1 79 ? -0.796 -0.544 -10.257 1.00 87.50 79 SER A N 1
ATOM 610 C CA . SER A 1 79 ? 0.155 0.501 -10.644 1.00 87.50 79 SER A CA 1
ATOM 611 C C . SER A 1 79 ? 1.579 0.148 -10.224 1.00 87.50 79 SER A C 1
ATOM 613 O O . SER A 1 79 ? 2.497 0.320 -11.023 1.00 87.50 79 SER A O 1
ATOM 615 N N . GLY A 1 80 ? 1.760 -0.423 -9.029 1.00 87.50 80 GLY A N 1
ATOM 616 C CA . GLY A 1 80 ? 3.051 -0.924 -8.576 1.00 87.50 80 GLY A CA 1
ATOM 617 C C . GLY A 1 80 ? 3.609 -1.987 -9.520 1.00 87.50 80 GLY A C 1
ATOM 618 O O . GLY A 1 80 ? 4.720 -1.838 -10.023 1.00 87.50 80 GLY A O 1
ATOM 619 N N . PHE A 1 81 ? 2.804 -2.996 -9.863 1.00 87.88 81 PHE A N 1
ATOM 620 C CA . PHE A 1 81 ? 3.197 -4.038 -10.813 1.00 87.88 81 PHE A CA 1
ATOM 621 C C . PHE A 1 81 ? 3.603 -3.470 -12.181 1.00 87.88 81 PHE A C 1
ATOM 623 O O . PHE A 1 81 ? 4.642 -3.847 -12.723 1.00 87.88 81 PHE A O 1
ATOM 630 N N . VAL A 1 82 ? 2.823 -2.530 -12.725 1.00 90.81 82 VAL A N 1
ATOM 631 C CA . VAL A 1 82 ? 3.131 -1.880 -14.008 1.00 90.81 82 VAL A CA 1
ATOM 632 C C . VAL A 1 82 ? 4.443 -1.094 -13.931 1.00 90.81 82 VAL A C 1
ATOM 634 O O . VAL A 1 82 ? 5.270 -1.220 -14.833 1.00 90.81 82 VAL A O 1
ATOM 637 N N . CYS A 1 83 ? 4.682 -0.335 -12.857 1.00 88.38 83 CYS A N 1
ATOM 638 C CA . CYS A 1 83 ? 5.947 0.376 -12.652 1.00 88.38 83 CYS A CA 1
ATOM 639 C C . CYS A 1 83 ? 7.146 -0.581 -12.600 1.00 88.38 83 CYS A C 1
ATOM 641 O O . CYS A 1 83 ? 8.158 -0.320 -13.249 1.00 88.38 83 CYS A O 1
ATOM 643 N N . GLY A 1 84 ? 7.026 -1.704 -11.885 1.00 86.56 84 GLY A N 1
ATOM 644 C CA . GLY A 1 84 ? 8.079 -2.718 -11.803 1.00 86.56 84 GLY A CA 1
ATOM 645 C C . GLY A 1 84 ? 8.358 -3.387 -13.151 1.00 86.56 84 GLY A C 1
ATOM 646 O O . GLY A 1 84 ? 9.516 -3.538 -13.542 1.00 86.56 84 GLY A O 1
ATOM 647 N N . ALA A 1 85 ? 7.304 -3.723 -13.901 1.00 88.50 85 ALA A N 1
ATOM 648 C CA . ALA A 1 85 ? 7.426 -4.295 -15.239 1.00 88.50 85 ALA A CA 1
ATOM 649 C C . ALA A 1 85 ? 8.099 -3.320 -16.219 1.00 88.50 85 ALA A C 1
ATOM 651 O 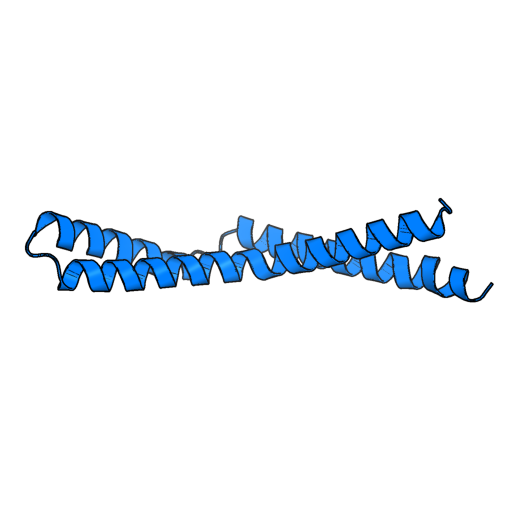O . ALA A 1 85 ? 9.029 -3.705 -16.926 1.00 88.50 85 ALA A O 1
ATOM 652 N N . LEU A 1 86 ? 7.687 -2.047 -16.222 1.00 87.12 86 LEU A N 1
ATOM 653 C CA . LEU A 1 86 ? 8.297 -1.004 -17.053 1.00 87.12 86 LEU A CA 1
ATOM 654 C C . LEU A 1 86 ? 9.773 -0.795 -16.711 1.00 87.12 86 LEU A C 1
ATOM 656 O O . LEU A 1 86 ? 10.605 -0.735 -17.613 1.00 87.12 86 LEU A O 1
ATOM 660 N N . ALA A 1 87 ? 10.113 -0.743 -15.422 1.00 85.38 87 ALA A N 1
ATOM 661 C CA . ALA A 1 87 ? 11.498 -0.620 -14.988 1.00 85.38 87 ALA A CA 1
ATOM 662 C C . ALA A 1 87 ? 12.361 -1.796 -15.477 1.00 85.38 87 ALA A C 1
ATOM 664 O O . ALA A 1 87 ? 13.467 -1.605 -15.984 1.00 85.38 87 ALA A O 1
ATOM 665 N N . SER A 1 88 ? 11.837 -3.021 -15.377 1.00 84.88 88 SER A N 1
ATOM 666 C CA . SER A 1 88 ? 12.521 -4.219 -15.868 1.00 84.88 88 SER A CA 1
ATOM 667 C C . SER A 1 88 ? 12.716 -4.192 -17.389 1.00 84.88 88 SER A C 1
ATOM 669 O O . SER A 1 88 ? 13.808 -4.503 -17.861 1.00 84.88 88 SER A O 1
A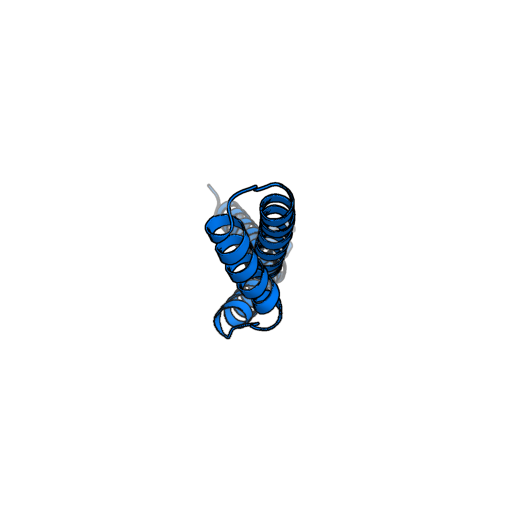TOM 671 N N . LEU A 1 89 ? 11.710 -3.745 -18.151 1.00 86.50 89 LEU A N 1
ATOM 672 C CA . LEU A 1 89 ? 11.805 -3.589 -19.607 1.00 86.50 89 LEU A CA 1
ATOM 673 C C . LEU A 1 89 ? 12.869 -2.558 -20.009 1.00 86.50 89 LEU A C 1
ATOM 675 O O . LEU A 1 89 ? 13.669 -2.831 -20.899 1.00 86.50 89 LEU A O 1
ATOM 679 N N . ILE A 1 90 ? 12.922 -1.400 -19.340 1.00 83.44 90 ILE A N 1
ATOM 680 C CA . ILE A 1 90 ? 13.928 -0.362 -19.626 1.00 83.44 90 ILE A CA 1
ATOM 681 C C . ILE A 1 90 ? 15.339 -0.912 -19.392 1.00 83.44 90 ILE A C 1
ATOM 683 O O . ILE A 1 90 ? 16.211 -0.774 -20.253 1.00 83.44 90 ILE A O 1
ATOM 687 N N . LYS A 1 91 ? 15.552 -1.609 -18.269 1.00 81.88 91 LYS A N 1
ATOM 688 C CA . LYS A 1 91 ? 16.832 -2.268 -17.981 1.00 81.88 91 LYS A CA 1
ATOM 689 C C . LYS A 1 91 ? 17.207 -3.293 -19.052 1.00 81.88 91 LYS A C 1
ATOM 691 O O . LYS A 1 91 ? 18.332 -3.264 -19.545 1.00 81.88 91 LYS A O 1
ATOM 696 N N . LEU A 1 92 ? 16.266 -4.153 -19.443 1.00 83.38 92 LEU A N 1
ATOM 697 C CA . LEU A 1 92 ? 16.512 -5.244 -20.387 1.00 83.38 92 LEU A CA 1
ATOM 698 C C . LEU A 1 92 ? 16.837 -4.758 -21.808 1.00 83.38 92 LEU A C 1
ATOM 700 O O . LEU A 1 92 ? 17.732 -5.305 -22.445 1.00 83.38 92 LEU A O 1
ATOM 704 N N . PHE A 1 93 ? 16.119 -3.748 -22.302 1.00 81.94 93 PHE A N 1
ATOM 705 C CA . PHE A 1 93 ? 16.206 -3.327 -23.705 1.00 81.94 93 PHE A CA 1
ATOM 706 C C . PHE A 1 93 ? 17.127 -2.133 -23.962 1.00 81.94 93 PHE A C 1
ATOM 708 O O . PHE A 1 93 ? 17.556 -1.960 -25.100 1.00 81.94 93 PHE A O 1
ATOM 715 N N . TYR A 1 94 ? 17.436 -1.320 -22.949 1.00 76.12 94 TYR A N 1
ATOM 716 C CA . TYR A 1 94 ? 18.214 -0.092 -23.143 1.00 76.12 94 TYR A CA 1
ATOM 717 C C . TYR A 1 94 ? 19.517 -0.082 -22.347 1.00 76.12 94 TYR A C 1
ATOM 719 O O . TYR A 1 94 ? 20.565 0.180 -22.926 1.00 76.12 94 TYR A O 1
ATOM 727 N N . LEU A 1 95 ? 19.488 -0.422 -21.056 1.00 66.69 95 LEU A N 1
ATOM 728 C CA . LEU A 1 95 ? 20.675 -0.297 -20.198 1.00 66.69 95 LEU A CA 1
ATOM 729 C C . LEU A 1 95 ? 21.655 -1.471 -20.338 1.00 66.69 95 LEU A C 1
ATOM 731 O O . LEU A 1 95 ? 22.856 -1.247 -20.469 1.00 66.69 95 LEU A O 1
ATOM 735 N N . ILE A 1 96 ? 21.168 -2.719 -20.370 1.00 69.50 96 ILE A N 1
ATOM 736 C CA . ILE A 1 96 ? 22.040 -3.894 -20.560 1.00 69.50 96 ILE A CA 1
ATOM 737 C C . ILE A 1 96 ? 22.773 -3.830 -21.915 1.00 69.50 96 ILE A C 1
ATOM 739 O O . ILE A 1 96 ? 23.998 -3.958 -21.919 1.00 69.50 96 ILE A O 1
ATOM 743 N N . PRO A 1 97 ? 22.109 -3.558 -23.056 1.00 66.94 97 PRO A N 1
ATOM 744 C CA . PRO A 1 97 ? 22.797 -3.442 -24.342 1.00 66.94 97 PRO A CA 1
ATOM 745 C C . PRO A 1 97 ? 23.778 -2.265 -24.400 1.00 66.94 97 PRO A C 1
ATOM 747 O O . PRO A 1 97 ? 24.856 -2.410 -24.969 1.00 66.94 97 PRO A O 1
ATOM 750 N N . ALA A 1 98 ? 23.442 -1.123 -23.786 1.00 61.44 98 ALA A N 1
ATOM 751 C CA . ALA A 1 98 ? 24.323 0.044 -23.738 1.00 61.44 98 ALA A CA 1
ATOM 752 C C . ALA A 1 98 ? 25.592 -0.191 -22.900 1.00 61.44 98 ALA A C 1
ATOM 754 O O . ALA A 1 98 ? 26.632 0.368 -23.220 1.00 61.44 98 ALA A O 1
ATOM 755 N N . SER A 1 99 ? 25.544 -1.045 -21.871 1.00 61.03 99 SER A N 1
ATOM 756 C CA . SER A 1 99 ? 26.724 -1.369 -21.047 1.00 61.03 99 SER A CA 1
ATOM 757 C C . SER A 1 99 ? 27.751 -2.297 -21.713 1.00 61.03 99 SER A C 1
ATOM 759 O O . SER A 1 99 ? 28.858 -2.456 -21.199 1.00 61.03 99 SER A O 1
ATOM 761 N N . HIS A 1 100 ? 27.385 -2.935 -22.829 1.00 59.94 100 HIS A N 1
ATOM 762 C CA . HIS A 1 100 ? 28.249 -3.850 -23.581 1.00 59.94 100 HIS A CA 1
ATOM 763 C C . HIS A 1 100 ? 28.937 -3.194 -24.794 1.00 59.94 100 HIS A C 1
ATOM 765 O O . HIS A 1 100 ? 29.693 -3.875 -25.491 1.00 59.94 100 HIS A O 1
ATOM 771 N N . HIS A 1 101 ? 28.682 -1.904 -25.035 1.00 50.62 101 HIS A N 1
ATOM 772 C CA . HIS A 1 101 ? 29.340 -1.072 -26.047 1.00 50.62 101 HIS A CA 1
ATOM 773 C C . HIS A 1 101 ? 30.366 -0.131 -25.412 1.00 50.62 101 HIS A C 1
ATOM 775 O O . HIS A 1 101 ? 31.379 0.139 -26.096 1.00 50.62 101 HIS A O 1
#

Sequence (101 aa):
MTIDHCLDYVTEALVLASVLLIWWPAFKVSRALLVARDMAALAKRTSSSNIAQLAGEVEADARAVPTEFDRTDYRMLLSGFVCGALASLIKLFYLIPASHH

Radius of gyration: 21.85 Å; Cα contacts (8 Å, |Δi|>4): 79; chains: 1; bounding box: 47×21×61 Å

Foldseek 3Di:
DDPLVVLVVLLVVLLVLLVCLQCVLVVLLVVLQVLLVVLCVVLVPDPDPVSVVVSNVSNVVSVCSVVPPDPSSVVSNVSSVVSNVVSVVSCVPPNVVVVVD

Solvent-accessible surface area (backbone atoms only — not comparable to full-atom values): 5241 Å² total; per-residue (Å²): 135,58,73,64,60,55,52,51,55,52,31,53,50,28,39,54,50,12,53,50,32,51,46,45,55,59,50,54,43,53,51,30,49,50,51,19,52,53,25,54,54,47,31,74,71,50,91,46,68,71,58,25,52,51,22,48,52,53,21,52,54,29,65,47,49,72,77,57,78,43,73,64,52,53,49,32,37,52,52,10,52,50,33,36,51,51,26,51,48,49,42,65,72,51,50,56,61,58,75,77,110

pLDDT: mean 81.92, std 8.13, range [50.62, 90.81]

Mean predicted aligned error: 8.7 Å